Protein AF-A0A218MNV6-F1 (afdb_monomer_lite)

Secondary structure (DSSP, 8-state):
-EES-HHHHHHHHHTT-HHHHTT--TTTHHHHHHHHHHHHHHHHHHT---S-BSS---HHHHHHHHTTPPPPPPPEES-HHHHHHHHHHSBSS--SS---PPPHHHHHHHHHHHHHTTSS--

Sequence (122 aa):
MMFDDALIHRVISDMGGWVELCKVDDREYPFKQKEFLTRYQAYLLRDEVGEYPRLLQGIADHQNQQKGFDMQAPVAVGDWSKAAQVYTRGITDFSAVPLKRISPKAIQALLGNQLEDKNEND

Radius of gyration: 20.12 Å; chains: 1; bounding box: 42×56×36 Å

pLDDT: mean 88.53, std 12.01, range [43.38, 98.19]

Foldseek 3Di:
DFELDLLLQQQCVVVVADAVVVVDDPVCVVVVVVSSVVSSVVCVVVVDSPAGALDRDYPVQVVCVVVVHDGDDDDYDDDPVSSVVSNVPHDHPDDPDDDDDDDPVNVVVVVVVVVVVVPPPD

Organism: Proteus mirabilis (NCBI:txid584)

Structure (mmCIF, N/CA/C/O backbone):
data_AF-A0A218MNV6-F1
#
_entry.id   AF-A0A218MNV6-F1
#
loop_
_atom_site.group_PDB
_atom_site.id
_atom_site.type_symbol
_atom_site.label_atom_id
_atom_site.label_alt_id
_atom_site.label_comp_id
_atom_site.label_asym_id
_atom_site.label_entity_id
_atom_site.label_seq_id
_atom_site.pdbx_PDB_ins_code
_atom_site.Cartn_x
_atom_site.Cartn_y
_atom_site.Cartn_z
_atom_site.occupancy
_atom_site.B_iso_or_equiv
_atom_site.auth_seq_id
_atom_site.auth_comp_id
_atom_site.auth_asym_id
_atom_site.auth_atom_id
_atom_site.pdbx_PDB_model_num
ATOM 1 N N . MET A 1 1 ? 0.633 -6.735 -6.662 1.00 92.50 1 MET A N 1
ATOM 2 C CA . MET A 1 1 ? -0.535 -7.261 -5.915 1.00 92.50 1 MET A CA 1
ATOM 3 C C . MET A 1 1 ? -1.702 -6.288 -6.021 1.00 92.50 1 MET A C 1
ATOM 5 O O . MET A 1 1 ? -1.464 -5.084 -6.090 1.00 92.50 1 MET A O 1
ATOM 9 N N . MET A 1 2 ? -2.929 -6.808 -6.067 1.00 95.81 2 MET A N 1
ATOM 10 C CA . MET A 1 2 ? -4.173 -6.041 -6.200 1.00 95.81 2 MET A CA 1
ATOM 11 C C . MET A 1 2 ? -5.205 -6.564 -5.192 1.00 95.81 2 MET A C 1
ATOM 13 O O . MET A 1 2 ? -5.740 -7.653 -5.384 1.00 95.81 2 MET A O 1
ATOM 17 N N . PHE A 1 3 ? -5.457 -5.821 -4.116 1.00 97.94 3 PHE A N 1
ATOM 18 C CA . PHE A 1 3 ? -6.474 -6.159 -3.117 1.00 97.94 3 PHE A CA 1
ATOM 19 C C . PHE A 1 3 ? -7.846 -5.615 -3.522 1.00 97.94 3 PHE A C 1
ATOM 21 O O . PHE A 1 3 ? -7.951 -4.640 -4.267 1.00 97.94 3 PHE A O 1
ATOM 28 N N . ASP A 1 4 ? -8.899 -6.242 -3.010 1.00 98.12 4 ASP A N 1
ATOM 29 C CA . ASP A 1 4 ? -10.290 -5.834 -3.211 1.00 98.12 4 ASP A CA 1
ATOM 30 C C . ASP A 1 4 ? -10.738 -4.635 -2.361 1.00 98.12 4 ASP A C 1
ATOM 32 O O . ASP A 1 4 ? -11.826 -4.100 -2.582 1.00 98.12 4 ASP A O 1
ATOM 36 N N . ASP A 1 5 ? -9.877 -4.167 -1.456 1.00 97.56 5 ASP A N 1
ATOM 37 C CA . ASP A 1 5 ? -10.071 -2.969 -0.645 1.00 97.56 5 ASP A CA 1
ATOM 38 C C . ASP A 1 5 ? -8.978 -1.919 -0.916 1.00 97.56 5 ASP A C 1
ATOM 40 O O . ASP A 1 5 ? -7.782 -2.131 -0.681 1.00 97.56 5 ASP A O 1
ATOM 44 N N . ALA A 1 6 ? -9.402 -0.744 -1.386 1.00 97.31 6 ALA A N 1
ATOM 45 C CA . ALA A 1 6 ? -8.520 0.380 -1.677 1.00 97.31 6 ALA A CA 1
ATOM 46 C C . ALA A 1 6 ? -7.837 0.957 -0.424 1.00 97.31 6 ALA A C 1
ATOM 48 O O . ALA A 1 6 ? -6.725 1.485 -0.522 1.00 97.31 6 ALA A O 1
ATOM 49 N N . LEU A 1 7 ? -8.443 0.825 0.761 1.00 97.38 7 LEU A N 1
ATOM 50 C CA . LEU A 1 7 ? -7.827 1.272 2.010 1.00 97.38 7 LEU A CA 1
ATOM 51 C C . LEU A 1 7 ? -6.571 0.472 2.343 1.00 97.38 7 LEU A C 1
ATOM 53 O O . LEU A 1 7 ? -5.624 1.037 2.885 1.00 97.38 7 LEU A O 1
ATOM 57 N N . ILE A 1 8 ? -6.506 -0.805 1.957 1.00 97.69 8 ILE A N 1
ATOM 58 C CA . ILE A 1 8 ? -5.287 -1.610 2.114 1.00 97.69 8 ILE A CA 1
ATOM 59 C C . ILE A 1 8 ? -4.148 -0.983 1.302 1.00 97.69 8 ILE A C 1
ATOM 61 O O . ILE A 1 8 ? -3.045 -0.797 1.817 1.00 97.69 8 ILE A O 1
ATOM 65 N N . HIS A 1 9 ? -4.419 -0.592 0.054 1.00 97.62 9 HIS A N 1
ATOM 66 C CA . HIS A 1 9 ? -3.433 0.064 -0.806 1.00 97.62 9 HIS A CA 1
ATOM 67 C C . HIS A 1 9 ? -2.994 1.418 -0.241 1.00 97.62 9 HIS A C 1
ATOM 69 O O . HIS A 1 9 ? -1.795 1.711 -0.204 1.00 97.62 9 HIS A O 1
ATOM 75 N N . ARG A 1 10 ? -3.951 2.227 0.229 1.00 96.19 10 ARG A N 1
ATOM 76 C CA . ARG A 1 10 ? -3.685 3.528 0.851 1.00 96.19 10 ARG A CA 1
ATOM 77 C C . ARG A 1 10 ? -2.801 3.390 2.091 1.00 96.19 10 ARG A C 1
ATOM 79 O 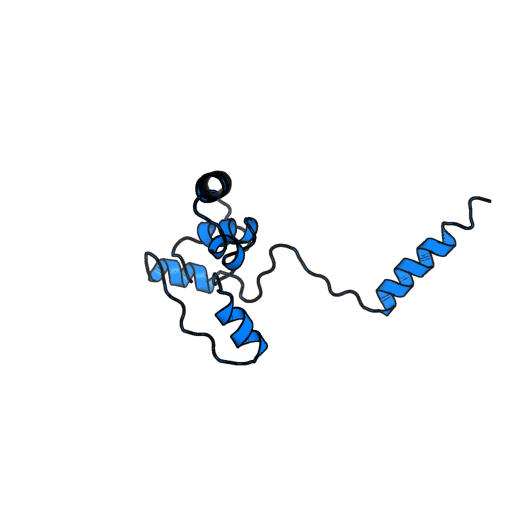O . ARG A 1 10 ? -1.749 4.018 2.163 1.00 96.19 10 ARG A O 1
ATOM 86 N N . VAL A 1 11 ? -3.195 2.537 3.037 1.00 96.81 11 VAL A N 1
ATOM 87 C CA . VAL A 1 11 ? -2.485 2.350 4.311 1.00 96.81 11 VAL A CA 1
ATOM 88 C C . VAL A 1 11 ? -1.077 1.819 4.085 1.00 96.81 11 VAL A C 1
ATOM 90 O O . VAL A 1 11 ? -0.133 2.353 4.660 1.00 96.81 11 VAL A O 1
ATOM 93 N N . ILE A 1 12 ? -0.909 0.813 3.221 1.00 96.69 12 ILE A N 1
ATOM 94 C CA . ILE A 1 12 ? 0.420 0.267 2.917 1.00 96.69 12 ILE A CA 1
ATOM 95 C C . ILE A 1 12 ? 1.317 1.342 2.311 1.00 96.69 12 ILE A C 1
ATOM 97 O O . ILE A 1 12 ? 2.494 1.413 2.654 1.00 96.69 12 ILE A O 1
ATOM 101 N N . SER A 1 13 ? 0.770 2.202 1.452 1.00 94.94 13 SER A N 1
ATOM 102 C CA . SER A 1 13 ? 1.528 3.307 0.862 1.00 94.94 13 SER A CA 1
ATOM 103 C C . SER A 1 13 ? 2.009 4.305 1.911 1.00 94.94 13 SER A C 1
ATOM 105 O O . SER A 1 13 ? 3.181 4.675 1.905 1.00 94.94 13 SER A O 1
ATOM 107 N N . ASP A 1 14 ? 1.146 4.676 2.858 1.00 94.38 14 ASP A N 1
ATOM 108 C CA . ASP A 1 14 ? 1.508 5.567 3.968 1.00 94.38 14 ASP A CA 1
ATOM 109 C C . ASP A 1 14 ? 2.507 4.932 4.947 1.00 94.38 14 ASP A C 1
ATOM 111 O O . ASP A 1 14 ? 3.259 5.640 5.614 1.00 94.38 14 ASP A O 1
ATOM 115 N N . MET A 1 15 ? 2.541 3.599 5.028 1.00 95.25 15 MET A N 1
ATOM 116 C CA . MET A 1 15 ? 3.505 2.838 5.833 1.00 95.25 15 MET A CA 1
ATOM 117 C C . MET A 1 15 ? 4.879 2.668 5.157 1.00 95.25 15 MET A C 1
ATOM 119 O O . MET A 1 15 ? 5.737 1.965 5.693 1.00 95.25 15 MET A O 1
ATOM 123 N N . GLY A 1 16 ? 5.105 3.297 3.999 1.00 92.12 16 GLY A N 1
ATOM 124 C CA . GLY A 1 16 ? 6.359 3.208 3.239 1.00 92.12 16 GLY A CA 1
ATOM 125 C C . GLY A 1 16 ? 6.290 2.299 2.010 1.00 92.12 16 GLY A C 1
ATOM 126 O O . GLY A 1 16 ? 7.285 2.132 1.310 1.00 92.12 16 GLY A O 1
ATOM 127 N N . GLY A 1 17 ? 5.118 1.744 1.704 1.00 93.62 17 GLY A N 1
ATOM 128 C CA . GLY A 1 17 ? 4.872 0.941 0.513 1.00 93.62 17 GLY A CA 1
ATOM 129 C C . GLY A 1 17 ? 5.090 -0.559 0.706 1.00 93.62 17 GLY A C 1
ATOM 130 O O . GLY A 1 17 ? 5.550 -1.047 1.739 1.00 93.62 17 GLY A O 1
ATOM 131 N N . TRP A 1 18 ? 4.737 -1.312 -0.338 1.00 94.38 18 TRP A N 1
ATOM 132 C CA . TRP A 1 18 ? 4.741 -2.777 -0.320 1.00 94.38 18 TRP A CA 1
ATOM 133 C C . TRP A 1 18 ? 6.133 -3.367 -0.097 1.00 94.38 18 TRP A C 1
ATOM 135 O O . TRP A 1 18 ? 6.299 -4.293 0.690 1.00 94.38 18 TRP A O 1
ATOM 145 N N . VAL A 1 19 ? 7.147 -2.795 -0.749 1.00 93.00 19 VAL A N 1
ATOM 146 C CA . VAL A 1 19 ? 8.538 -3.240 -0.620 1.00 93.00 19 VAL A CA 1
ATOM 147 C C . VAL A 1 19 ? 9.040 -3.123 0.818 1.00 93.00 19 VAL A C 1
ATOM 149 O O . VAL A 1 19 ? 9.699 -4.044 1.292 1.00 93.00 19 VAL A O 1
ATOM 152 N N . GLU A 1 20 ? 8.727 -2.028 1.514 1.00 93.12 20 GLU A N 1
ATOM 153 C CA . GLU A 1 20 ? 9.131 -1.853 2.913 1.00 93.12 20 GLU A CA 1
ATOM 154 C C . GLU A 1 20 ? 8.403 -2.832 3.829 1.00 93.12 20 GLU A C 1
ATOM 156 O O . GLU A 1 20 ? 9.035 -3.451 4.680 1.00 93.12 20 GLU A O 1
ATOM 161 N N . LEU A 1 21 ? 7.108 -3.067 3.600 1.00 94.50 21 LEU A N 1
ATOM 162 C CA . LEU A 1 21 ? 6.357 -4.076 4.345 1.00 94.50 21 LEU A CA 1
ATOM 163 C C . LEU A 1 21 ? 6.938 -5.489 4.160 1.00 94.50 21 LEU A C 1
ATOM 165 O O . LEU A 1 21 ? 7.012 -6.249 5.120 1.00 94.50 21 LEU A O 1
ATOM 169 N N . CYS A 1 22 ? 7.392 -5.839 2.953 1.00 92.38 22 CYS A N 1
ATOM 170 C CA . CYS A 1 22 ? 7.998 -7.144 2.670 1.00 92.38 22 CYS A CA 1
ATOM 171 C C . CYS A 1 22 ? 9.384 -7.354 3.308 1.00 92.38 22 CYS A C 1
ATOM 173 O O . CYS A 1 22 ? 9.866 -8.484 3.304 1.00 92.38 22 CYS A O 1
ATOM 175 N N . LYS A 1 23 ? 10.038 -6.303 3.819 1.00 92.94 23 LYS A N 1
ATOM 176 C CA . LYS A 1 23 ? 11.340 -6.397 4.507 1.00 92.94 23 LYS A CA 1
ATOM 177 C C . LYS A 1 23 ? 11.218 -6.617 6.017 1.00 92.94 23 LYS A C 1
ATOM 179 O O . LYS A 1 23 ? 12.225 -6.909 6.652 1.00 92.94 23 LYS A O 1
ATOM 184 N N . VAL A 1 24 ? 10.018 -6.438 6.566 1.00 93.56 24 VAL A N 1
ATOM 185 C CA . VAL A 1 24 ? 9.724 -6.519 8.002 1.00 93.56 24 VAL A CA 1
ATOM 186 C C . VAL A 1 24 ? 9.990 -7.931 8.517 1.00 93.56 24 VAL A C 1
ATOM 188 O O . VAL A 1 24 ? 9.551 -8.904 7.900 1.00 93.56 24 VAL A O 1
ATOM 191 N N . ASP A 1 25 ? 10.670 -8.027 9.658 1.00 93.81 25 ASP A N 1
ATOM 192 C CA . ASP A 1 25 ? 10.923 -9.295 10.343 1.00 93.81 25 ASP A CA 1
ATOM 193 C C . ASP A 1 25 ? 9.858 -9.639 11.407 1.00 93.81 25 ASP A C 1
ATOM 195 O O . ASP A 1 25 ? 8.993 -8.832 11.764 1.00 93.81 25 ASP A O 1
ATOM 199 N N . ASP A 1 26 ? 9.942 -10.854 11.959 1.00 93.56 26 ASP A N 1
ATOM 200 C CA . ASP A 1 26 ? 8.982 -11.359 12.949 1.00 93.56 26 ASP A CA 1
ATOM 201 C C . ASP A 1 26 ? 8.893 -10.511 14.228 1.00 93.56 26 ASP A C 1
ATOM 203 O O . ASP A 1 26 ? 7.855 -10.483 14.895 1.00 93.56 26 ASP A O 1
ATOM 207 N N . ARG A 1 27 ? 9.975 -9.818 14.598 1.00 95.75 27 ARG A N 1
ATOM 208 C CA . ARG A 1 27 ? 10.029 -8.979 15.805 1.00 95.75 27 ARG A CA 1
ATOM 209 C C . ARG A 1 27 ? 9.336 -7.646 15.569 1.00 95.75 27 ARG A C 1
ATOM 211 O O . ARG A 1 27 ? 8.776 -7.074 16.503 1.00 95.75 27 ARG A O 1
ATOM 218 N N . GLU A 1 28 ? 9.365 -7.161 14.335 1.00 95.75 28 GLU A N 1
ATOM 219 C CA . GLU A 1 28 ? 8.729 -5.918 13.921 1.00 95.75 28 GLU A CA 1
ATOM 220 C C . GLU A 1 28 ? 7.235 -6.082 13.592 1.00 95.75 28 GLU A C 1
ATOM 222 O O . GLU A 1 28 ? 6.475 -5.112 13.714 1.00 95.75 28 GLU A O 1
ATOM 227 N N . TYR A 1 29 ? 6.777 -7.293 13.239 1.00 93.62 29 TYR A N 1
ATOM 228 C CA . TYR A 1 29 ? 5.380 -7.542 12.856 1.00 93.62 29 TYR A CA 1
ATOM 229 C C . TYR A 1 29 ? 4.329 -7.015 13.839 1.00 93.62 29 TYR A C 1
ATOM 231 O O . TYR A 1 29 ? 3.391 -6.367 13.369 1.00 93.62 29 TYR A O 1
ATOM 239 N N . PRO A 1 30 ? 4.445 -7.187 15.171 1.00 95.88 30 PRO A N 1
ATOM 240 C CA . PRO A 1 30 ? 3.448 -6.655 16.101 1.00 95.88 30 PRO A CA 1
ATOM 241 C C . PRO A 1 30 ? 3.300 -5.128 16.014 1.00 95.88 30 PRO A C 1
ATOM 243 O O . PRO A 1 30 ? 2.197 -4.588 16.136 1.00 95.88 30 PRO A O 1
ATOM 246 N N . PHE A 1 31 ? 4.401 -4.416 15.758 1.00 96.56 31 PHE A N 1
ATOM 247 C CA . PHE A 1 31 ? 4.398 -2.961 15.619 1.00 96.56 31 PHE A CA 1
ATOM 248 C C . PHE A 1 31 ? 3.788 -2.536 14.285 1.00 96.56 31 PHE A C 1
ATOM 250 O O . PHE A 1 31 ? 2.935 -1.647 14.260 1.00 96.56 31 PHE A O 1
ATOM 257 N N . LYS A 1 32 ? 4.158 -3.212 13.191 1.00 96.56 32 LYS A N 1
ATOM 258 C CA . LYS A 1 32 ? 3.605 -2.950 11.855 1.00 96.56 32 LYS A CA 1
ATOM 259 C C . LYS A 1 32 ? 2.122 -3.289 11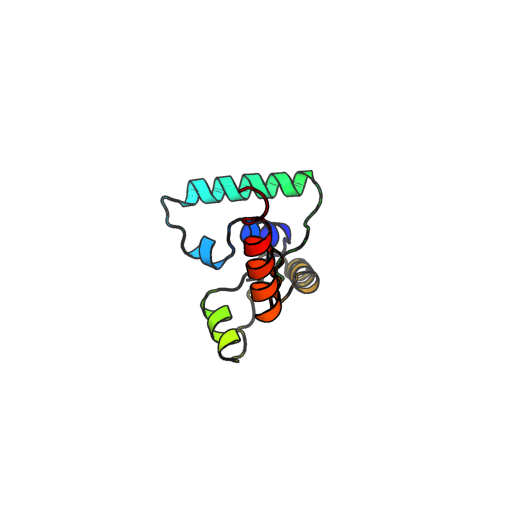.767 1.00 96.56 32 LYS A C 1
ATOM 261 O O . LYS A 1 32 ? 1.360 -2.515 11.195 1.00 96.56 32 LYS A O 1
ATOM 266 N N . GLN A 1 33 ? 1.686 -4.370 12.408 1.00 96.75 33 GLN A N 1
ATOM 267 C CA . GLN A 1 33 ? 0.272 -4.707 12.553 1.00 96.75 33 GLN A CA 1
ATOM 268 C C . GLN A 1 33 ? -0.483 -3.597 13.294 1.00 96.75 33 GLN A C 1
ATOM 270 O O . GLN A 1 33 ? -1.532 -3.152 12.829 1.00 96.75 33 GLN A O 1
ATOM 275 N N . LYS A 1 34 ? 0.042 -3.125 14.435 1.00 98.00 34 LYS A N 1
ATOM 276 C CA . LYS A 1 34 ? -0.585 -2.041 15.204 1.00 98.00 34 LYS A CA 1
ATOM 277 C C . LYS A 1 34 ? -0.668 -0.748 14.394 1.00 98.00 34 LYS A C 1
ATOM 279 O O . LYS A 1 34 ? -1.706 -0.086 14.419 1.00 98.00 34 LYS A O 1
ATOM 284 N N . GLU A 1 35 ? 0.395 -0.396 13.675 1.00 97.81 35 GLU A N 1
ATOM 285 C CA . GLU A 1 35 ? 0.411 0.761 12.780 1.00 97.81 35 GLU A CA 1
ATOM 286 C C . GLU A 1 35 ? -0.657 0.632 11.686 1.00 97.81 35 GLU A C 1
ATOM 288 O O . GLU A 1 35 ? -1.477 1.540 11.530 1.00 97.81 35 GLU A O 1
ATOM 293 N N . PHE A 1 36 ? -0.699 -0.511 10.994 1.00 98.00 36 PHE A N 1
ATOM 294 C CA . PHE A 1 36 ? -1.681 -0.785 9.947 1.00 98.00 36 PHE A CA 1
ATOM 295 C C . PHE A 1 36 ? -3.108 -0.632 10.473 1.00 98.00 36 PHE A C 1
ATOM 297 O O . PHE A 1 36 ? -3.889 0.137 9.917 1.00 98.00 36 PHE A O 1
ATOM 304 N N . LEU A 1 37 ? -3.438 -1.310 11.579 1.00 98.12 37 LEU A N 1
ATOM 305 C CA . LEU A 1 37 ? -4.775 -1.270 12.177 1.00 98.12 37 LEU A CA 1
ATOM 306 C C . LEU A 1 37 ? -5.177 0.150 12.574 1.00 98.12 37 LEU A C 1
ATOM 308 O O . LEU A 1 37 ? -6.296 0.566 12.289 1.00 98.12 37 LEU A O 1
ATOM 312 N N . THR A 1 38 ? -4.259 0.906 13.180 1.00 97.81 38 THR A N 1
ATOM 313 C CA . THR A 1 38 ? -4.520 2.287 13.613 1.00 97.81 38 THR A CA 1
ATOM 314 C C . THR A 1 38 ? -4.874 3.179 12.423 1.00 97.81 38 THR A C 1
ATOM 316 O O . THR A 1 38 ? -5.853 3.923 12.469 1.00 97.81 38 THR A O 1
ATOM 319 N N . ARG A 1 39 ? -4.102 3.094 11.333 1.00 96.50 39 ARG A N 1
ATOM 320 C CA . ARG A 1 39 ? -4.337 3.888 10.117 1.00 96.50 39 ARG A CA 1
ATOM 321 C C . ARG A 1 39 ? -5.599 3.452 9.387 1.00 96.50 39 ARG A C 1
ATOM 323 O O . ARG A 1 39 ? -6.402 4.297 9.009 1.00 96.50 39 ARG A O 1
ATOM 330 N N . TYR A 1 40 ? -5.787 2.147 9.228 1.00 97.38 40 TYR A N 1
ATOM 331 C CA . TYR A 1 40 ? -6.950 1.581 8.555 1.00 97.38 40 TYR A CA 1
ATOM 332 C C . TYR A 1 40 ? -8.254 1.978 9.261 1.00 97.38 40 TYR A C 1
ATOM 334 O O . TYR A 1 40 ? -9.175 2.473 8.619 1.00 97.38 40 TYR A O 1
ATOM 342 N N . GLN A 1 41 ? -8.305 1.870 10.594 1.00 96.81 41 GLN A N 1
ATOM 343 C CA . GLN A 1 41 ? -9.449 2.327 11.391 1.00 96.81 41 GLN A CA 1
ATOM 344 C C . GLN A 1 41 ? -9.687 3.834 11.256 1.00 96.81 41 GLN A C 1
ATOM 346 O O . GLN A 1 41 ? -10.832 4.263 11.132 1.00 96.81 41 GLN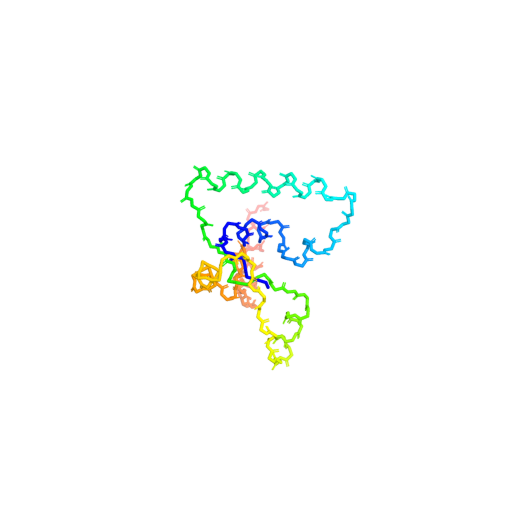 A O 1
ATOM 351 N N . ALA A 1 42 ? -8.623 4.641 11.253 1.00 95.44 42 ALA A N 1
ATOM 352 C CA . ALA A 1 42 ? -8.749 6.081 11.063 1.00 95.44 42 ALA A CA 1
ATOM 353 C C . ALA A 1 42 ? -9.350 6.435 9.693 1.00 95.44 42 ALA A C 1
ATOM 355 O O . ALA A 1 42 ? -10.196 7.323 9.625 1.00 95.44 42 ALA A O 1
ATOM 356 N N . TYR A 1 43 ? -8.962 5.735 8.623 1.00 95.31 43 TYR A N 1
ATOM 357 C CA . TYR A 1 43 ? -9.550 5.938 7.297 1.00 95.31 43 TYR A CA 1
ATOM 358 C C . TYR A 1 43 ? -11.001 5.460 7.210 1.00 95.31 43 TYR A C 1
ATOM 360 O O . TYR A 1 43 ? -11.837 6.180 6.669 1.00 95.31 43 TYR A O 1
ATOM 368 N N . LEU A 1 44 ? -11.327 4.310 7.810 1.00 94.00 44 LEU A N 1
ATOM 369 C CA . LEU A 1 44 ? -12.713 3.839 7.899 1.00 94.00 44 LEU A CA 1
ATOM 370 C C . LEU A 1 44 ? -13.631 4.863 8.579 1.00 94.00 44 LEU A C 1
ATOM 372 O O . LEU A 1 44 ? -14.747 5.082 8.123 1.00 94.00 44 LEU A O 1
ATOM 376 N N . LEU A 1 45 ? -13.167 5.508 9.655 1.00 94.06 45 LEU A N 1
ATOM 377 C CA . LEU A 1 45 ? -13.950 6.513 10.383 1.00 94.06 45 LEU A CA 1
ATOM 378 C C . LEU A 1 45 ? -14.178 7.805 9.591 1.00 94.06 45 LEU A C 1
ATOM 380 O O . LEU A 1 45 ? -15.148 8.512 9.855 1.00 94.06 45 LEU A O 1
ATOM 384 N N . ARG A 1 46 ? -13.279 8.139 8.662 1.00 91.69 46 ARG A N 1
ATOM 385 C CA . ARG A 1 46 ? -13.381 9.346 7.832 1.00 91.69 46 ARG A CA 1
ATOM 386 C C . ARG A 1 46 ? -14.231 9.148 6.581 1.00 91.69 46 ARG A C 1
ATOM 388 O O . ARG A 1 46 ? -14.575 10.140 5.951 1.00 91.69 46 ARG A O 1
ATOM 395 N N . ASP A 1 47 ? -14.536 7.897 6.232 1.00 84.06 47 ASP A N 1
ATOM 396 C CA . ASP A 1 47 ? -15.215 7.518 4.987 1.00 84.06 47 ASP A CA 1
ATOM 397 C C . ASP A 1 47 ? -14.527 8.097 3.729 1.00 84.06 47 ASP A C 1
ATOM 399 O O . ASP A 1 47 ? -15.151 8.387 2.710 1.00 84.06 47 ASP A O 1
ATOM 403 N N . GLU A 1 48 ? -13.202 8.280 3.800 1.00 84.44 48 GLU A N 1
ATOM 404 C CA . GLU A 1 48 ? -12.372 8.786 2.707 1.00 84.44 48 GLU A CA 1
ATOM 405 C C . GLU A 1 48 ? -11.191 7.839 2.457 1.00 84.44 48 GLU A C 1
ATOM 407 O O . GLU A 1 48 ? -10.445 7.482 3.369 1.00 84.44 48 GLU A O 1
ATOM 412 N N . VAL A 1 49 ? -11.007 7.429 1.199 1.00 86.50 49 VAL A N 1
ATOM 413 C CA . VAL A 1 49 ? -9.865 6.590 0.786 1.00 86.50 49 VAL A CA 1
ATOM 414 C C . VAL A 1 49 ? -8.667 7.449 0.363 1.00 86.50 49 VAL A C 1
ATOM 416 O O . VAL A 1 49 ? -7.520 7.063 0.575 1.00 86.50 49 VAL A O 1
ATOM 419 N N . GLY A 1 50 ? -8.922 8.620 -0.231 1.00 90.12 50 GLY A N 1
ATOM 420 C CA . GLY A 1 50 ? -7.888 9.467 -0.829 1.00 90.12 50 GLY A CA 1
ATOM 421 C C . GLY A 1 50 ? -7.221 8.836 -2.058 1.00 90.12 50 GLY A C 1
ATOM 422 O O . GLY A 1 50 ? -7.778 7.953 -2.710 1.00 90.12 50 GLY A O 1
ATOM 423 N N . GLU A 1 51 ? -6.019 9.310 -2.390 1.00 94.44 51 GLU A N 1
ATOM 424 C CA . GLU A 1 51 ? -5.198 8.774 -3.481 1.00 94.44 51 GLU A CA 1
ATOM 425 C C . GLU A 1 51 ? -4.428 7.520 -3.044 1.00 94.44 51 GLU A C 1
ATOM 427 O O . GLU A 1 51 ? -3.856 7.478 -1.953 1.00 94.44 51 GLU A O 1
ATOM 432 N N . TYR A 1 52 ? -4.352 6.510 -3.909 1.00 96.06 52 TYR A N 1
ATOM 433 C CA . TYR A 1 52 ? -3.644 5.255 -3.641 1.00 96.06 52 TYR A CA 1
ATOM 434 C C . TYR A 1 52 ? -3.082 4.649 -4.936 1.00 96.06 52 TYR A C 1
ATOM 436 O O . TYR A 1 52 ? -3.602 4.918 -6.027 1.00 96.06 52 TYR A O 1
ATOM 444 N N . PRO A 1 53 ? -2.035 3.809 -4.854 1.00 96.12 53 PRO A N 1
ATOM 445 C CA . PRO A 1 53 ? -1.508 3.112 -6.016 1.00 96.12 53 PRO A CA 1
ATOM 446 C C . PRO A 1 53 ? -2.480 2.029 -6.476 1.00 96.12 53 PRO A C 1
ATOM 448 O O . PRO A 1 53 ? -3.009 1.264 -5.670 1.00 96.12 53 PRO A O 1
ATOM 451 N N . ARG A 1 54 ? -2.659 1.880 -7.789 1.00 96.00 54 ARG A N 1
ATOM 452 C CA . ARG A 1 54 ? -3.478 0.791 -8.356 1.00 96.00 54 ARG A CA 1
ATOM 453 C C . ARG A 1 54 ? -2.908 -0.603 -8.102 1.00 96.00 54 ARG A C 1
ATOM 455 O O . ARG A 1 54 ? -3.654 -1.576 -8.085 1.00 96.00 54 ARG A O 1
ATOM 462 N N . LEU A 1 55 ? -1.590 -0.702 -7.927 1.00 95.50 55 LEU A N 1
ATOM 463 C CA . LEU A 1 55 ? -0.878 -1.943 -7.647 1.00 95.50 55 LEU A CA 1
ATOM 464 C C . LEU A 1 55 ? 0.125 -1.731 -6.523 1.00 95.50 55 LEU A C 1
ATOM 466 O O . LEU A 1 55 ? 0.878 -0.764 -6.515 1.00 95.50 55 LEU A O 1
ATOM 470 N N . LEU A 1 56 ? 0.196 -2.710 -5.633 1.00 94.81 56 LEU A N 1
ATOM 471 C CA . LEU A 1 56 ? 1.291 -2.857 -4.687 1.00 94.81 56 LEU A CA 1
ATOM 472 C C . LEU A 1 56 ? 2.402 -3.656 -5.376 1.00 94.81 56 LEU A C 1
ATOM 474 O O . LEU A 1 56 ? 2.318 -4.884 -5.477 1.00 94.81 56 LEU A O 1
ATOM 478 N N . GLN A 1 57 ? 3.361 -2.937 -5.959 1.00 91.31 57 GLN A N 1
ATOM 479 C CA . GLN A 1 57 ? 4.454 -3.488 -6.767 1.00 91.31 57 GLN A CA 1
ATOM 480 C C . GLN A 1 57 ? 5.610 -3.980 -5.891 1.00 91.31 57 GLN A C 1
ATOM 482 O O . GLN A 1 57 ? 5.944 -3.378 -4.868 1.00 91.31 57 GLN A O 1
ATOM 487 N N . GLY A 1 58 ? 6.208 -5.105 -6.284 1.00 88.00 58 GLY A N 1
ATOM 488 C CA . GLY A 1 58 ? 7.412 -5.638 -5.654 1.00 88.00 58 GLY A CA 1
ATOM 489 C C . GLY A 1 58 ? 8.699 -5.040 -6.229 1.00 88.00 58 GLY A C 1
ATOM 490 O O . GLY A 1 58 ? 8.697 -4.315 -7.222 1.00 88.00 58 GLY A O 1
ATOM 491 N N . ILE A 1 59 ? 9.839 -5.409 -5.634 1.00 86.50 59 ILE A N 1
ATOM 492 C CA . ILE A 1 59 ? 11.167 -4.963 -6.096 1.00 86.50 59 ILE A CA 1
ATOM 493 C C . ILE A 1 59 ? 11.424 -5.396 -7.548 1.00 86.50 59 ILE A C 1
ATOM 495 O O . ILE A 1 59 ? 11.937 -4.610 -8.342 1.00 86.50 59 ILE A O 1
ATOM 499 N N . ALA A 1 60 ? 11.049 -6.628 -7.904 1.00 85.38 60 ALA A N 1
ATOM 500 C CA . ALA A 1 60 ? 11.221 -7.151 -9.258 1.00 85.38 60 ALA A CA 1
ATOM 501 C C . ALA A 1 60 ? 10.392 -6.369 -10.291 1.00 85.38 60 ALA A C 1
ATOM 503 O O . ALA A 1 60 ? 10.905 -6.045 -11.359 1.00 85.38 60 ALA A O 1
ATOM 504 N N . ASP A 1 61 ? 9.154 -5.997 -9.948 1.00 85.88 61 ASP A N 1
ATOM 505 C CA . ASP A 1 61 ? 8.276 -5.211 -10.821 1.00 85.88 61 ASP A CA 1
ATOM 506 C C . ASP A 1 61 ? 8.900 -3.846 -11.141 1.00 85.88 61 ASP A C 1
ATOM 508 O O . ASP A 1 61 ? 8.993 -3.459 -12.307 1.00 85.88 61 ASP A O 1
ATOM 512 N N . HIS A 1 62 ? 9.410 -3.152 -10.117 1.00 83.12 62 HIS A N 1
ATOM 513 C CA . HIS A 1 62 ? 10.100 -1.873 -10.291 1.00 83.12 62 HIS A CA 1
ATOM 514 C C . HIS A 1 62 ? 11.364 -2.001 -11.148 1.00 83.12 62 HIS A C 1
ATOM 516 O O . HIS A 1 62 ? 11.600 -1.176 -12.032 1.00 83.12 62 HIS A O 1
ATOM 522 N N . GLN A 1 63 ? 12.176 -3.037 -10.919 1.00 85.75 63 GLN A N 1
ATOM 523 C CA . GLN A 1 63 ? 13.391 -3.275 -11.703 1.00 85.75 63 GLN A CA 1
ATOM 524 C C . GLN A 1 63 ? 13.081 -3.594 -13.169 1.00 85.75 63 GLN A C 1
ATOM 526 O O . GLN A 1 63 ? 13.791 -3.121 -14.059 1.00 85.75 63 GLN A O 1
ATOM 531 N N . ASN A 1 64 ? 12.032 -4.373 -13.429 1.00 87.00 64 ASN A N 1
ATOM 532 C CA . ASN A 1 64 ? 11.604 -4.713 -14.782 1.00 87.00 64 ASN A CA 1
ATOM 533 C C . ASN A 1 64 ? 11.093 -3.475 -15.523 1.00 87.00 64 ASN A C 1
ATOM 535 O O . ASN A 1 64 ? 11.546 -3.214 -16.636 1.00 87.00 64 ASN A O 1
ATOM 539 N N . GLN A 1 65 ? 10.259 -2.658 -14.874 1.00 84.19 65 GLN A N 1
ATOM 540 C CA . GLN A 1 65 ? 9.753 -1.410 -15.447 1.00 84.19 65 GLN A CA 1
ATOM 541 C C . GLN A 1 65 ? 10.891 -0.437 -15.796 1.00 84.19 65 GLN A C 1
ATOM 543 O O . GLN A 1 65 ? 10.907 0.120 -16.892 1.00 84.19 65 GLN A O 1
ATOM 548 N N . GLN A 1 66 ? 11.884 -0.274 -14.913 1.00 83.94 66 GLN A N 1
ATOM 549 C CA . GLN A 1 66 ? 13.057 0.574 -15.176 1.00 83.94 66 GLN A CA 1
ATOM 550 C C . GLN A 1 66 ? 13.892 0.100 -16.372 1.00 83.94 66 GLN A C 1
ATOM 552 O O . GLN A 1 66 ? 14.527 0.913 -17.040 1.00 83.94 66 GLN A O 1
ATOM 557 N N . LYS A 1 67 ? 13.901 -1.208 -16.640 1.00 87.81 67 LYS A N 1
ATOM 558 C CA . LYS A 1 67 ? 14.621 -1.821 -17.764 1.00 87.81 67 LYS A CA 1
ATOM 559 C C . LYS A 1 67 ? 13.767 -1.953 -19.032 1.00 87.81 67 LYS A C 1
ATOM 561 O O . LYS A 1 67 ? 14.280 -2.424 -20.041 1.00 87.81 67 LYS A O 1
ATOM 566 N N . GLY A 1 68 ? 12.500 -1.536 -18.993 1.00 86.88 68 GLY A N 1
ATOM 567 C CA . GLY A 1 68 ? 11.574 -1.622 -20.124 1.00 86.88 68 GLY A CA 1
ATOM 568 C C . GLY A 1 68 ? 11.041 -3.030 -20.406 1.00 86.88 68 GLY A C 1
ATOM 569 O O . GLY A 1 68 ? 10.595 -3.286 -21.520 1.00 86.88 68 GLY A O 1
ATOM 570 N N . PHE A 1 69 ? 11.104 -3.943 -19.433 1.00 87.12 69 PHE A N 1
ATOM 571 C CA . PHE A 1 69 ? 10.493 -5.267 -19.549 1.00 87.12 69 PHE A CA 1
ATOM 572 C C . PHE A 1 69 ? 9.009 -5.236 -19.184 1.00 87.12 69 PHE A C 1
ATOM 574 O O . PHE A 1 69 ? 8.573 -4.413 -18.374 1.00 87.12 69 PHE A O 1
ATOM 581 N N . ASP A 1 70 ? 8.257 -6.186 -19.738 1.00 81.00 70 ASP A N 1
ATOM 582 C CA . ASP A 1 70 ? 6.851 -6.376 -19.400 1.00 81.00 70 ASP A CA 1
ATOM 583 C C . ASP A 1 70 ? 6.676 -6.714 -17.915 1.00 81.00 70 ASP A C 1
ATOM 585 O O . ASP A 1 70 ? 7.441 -7.478 -17.314 1.00 81.00 70 ASP A O 1
ATOM 589 N N . MET A 1 71 ? 5.635 -6.139 -17.317 1.00 76.75 71 MET A N 1
ATOM 590 C CA . MET A 1 71 ? 5.251 -6.444 -15.945 1.00 76.75 71 MET A CA 1
ATOM 591 C C . MET A 1 71 ? 4.536 -7.794 -15.901 1.00 76.75 71 MET A C 1
ATOM 593 O O . MET A 1 71 ? 3.682 -8.087 -16.740 1.00 76.75 71 MET A O 1
ATOM 597 N N . GLN A 1 72 ? 4.849 -8.608 -14.894 1.00 82.88 72 GLN A N 1
ATOM 598 C CA . GLN A 1 72 ? 4.104 -9.837 -14.662 1.00 82.88 72 GLN A CA 1
ATOM 599 C C . GLN A 1 72 ? 2.643 -9.507 -14.321 1.00 82.88 72 GLN A C 1
ATOM 601 O O . GLN A 1 72 ? 2.354 -8.516 -13.645 1.00 82.88 72 GLN A O 1
ATOM 606 N N . ALA A 1 73 ? 1.711 -10.346 -14.782 1.00 87.31 73 ALA A N 1
ATOM 607 C CA . ALA A 1 73 ? 0.296 -10.170 -14.478 1.00 87.31 73 ALA A CA 1
ATOM 608 C C . ALA A 1 73 ? 0.070 -10.124 -12.949 1.00 87.31 73 ALA A C 1
ATOM 610 O O . ALA A 1 73 ? 0.574 -10.995 -12.231 1.00 87.31 73 ALA A O 1
ATOM 611 N N . PRO A 1 74 ? -0.669 -9.125 -12.430 1.00 90.00 74 PRO A N 1
ATOM 612 C CA . PRO A 1 74 ? -0.852 -8.968 -10.997 1.00 90.00 74 PRO A CA 1
ATOM 613 C C . PRO A 1 74 ? -1.762 -10.058 -10.428 1.00 90.00 74 PRO A C 1
ATOM 615 O O . PRO A 1 74 ? -2.740 -10.470 -11.048 1.00 90.00 74 PRO A O 1
ATOM 618 N N . VAL A 1 75 ? -1.475 -10.466 -9.194 1.00 93.38 75 VAL A N 1
ATOM 619 C CA . VAL A 1 75 ? -2.349 -11.355 -8.420 1.00 93.38 75 VAL A CA 1
ATOM 620 C C . VAL A 1 75 ? -3.435 -10.533 -7.727 1.00 93.38 75 VAL A C 1
ATOM 622 O O . VAL A 1 75 ? -3.122 -9.564 -7.024 1.00 93.38 75 VAL A O 1
ATOM 625 N N . ALA A 1 76 ? -4.692 -10.935 -7.932 1.00 96.62 76 ALA A N 1
ATOM 626 C CA . ALA A 1 76 ? -5.853 -10.412 -7.223 1.00 96.62 76 ALA A CA 1
ATOM 627 C C . ALA A 1 76 ? -6.028 -11.127 -5.876 1.00 96.62 76 ALA A C 1
ATOM 629 O O . ALA A 1 76 ? -5.934 -12.353 -5.810 1.00 96.62 76 ALA A O 1
ATOM 630 N N . VAL A 1 77 ? -6.299 -10.369 -4.819 1.00 97.19 77 VAL A N 1
ATOM 631 C CA . VAL A 1 77 ? -6.559 -10.882 -3.471 1.00 97.19 77 VAL A CA 1
ATOM 632 C C . VAL A 1 77 ? -7.960 -10.452 -3.050 1.00 97.19 77 VAL A C 1
ATOM 634 O O . VAL A 1 77 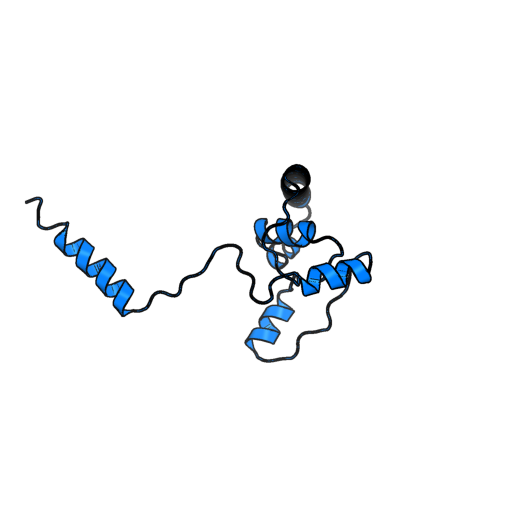? -8.266 -9.263 -3.074 1.00 97.19 77 VAL A O 1
ATOM 637 N N . GLY A 1 78 ? -8.791 -11.423 -2.662 1.00 96.62 78 GLY A N 1
ATOM 638 C CA . GLY A 1 78 ? -10.195 -11.197 -2.311 1.00 96.62 78 GLY A CA 1
ATOM 639 C C . GLY A 1 78 ? -11.136 -11.318 -3.513 1.00 96.62 78 GLY A C 1
ATOM 640 O O . GLY A 1 78 ? -10.936 -12.169 -4.384 1.00 96.62 78 GLY A O 1
ATOM 641 N N . ASP A 1 79 ? -12.184 -10.496 -3.549 1.00 98.00 79 ASP A N 1
ATOM 642 C CA . ASP A 1 79 ? -13.166 -10.486 -4.636 1.00 98.00 79 ASP A CA 1
ATOM 643 C C . ASP A 1 79 ? -12.594 -9.862 -5.919 1.00 98.00 79 ASP A C 1
ATOM 645 O O . ASP A 1 79 ? -12.182 -8.700 -5.948 1.00 98.00 79 ASP A O 1
ATOM 649 N N . TRP A 1 80 ? -12.620 -10.626 -7.014 1.00 96.38 80 TRP A N 1
ATOM 650 C CA . TRP A 1 80 ? -12.081 -10.194 -8.306 1.00 96.38 80 TRP A CA 1
ATOM 651 C C . TRP A 1 80 ? -12.710 -8.895 -8.826 1.00 96.38 80 TRP A C 1
ATOM 653 O O . TRP A 1 80 ? -11.995 -8.007 -9.291 1.00 96.38 80 TRP A O 1
ATOM 663 N N . SER A 1 81 ? -14.038 -8.773 -8.759 1.00 97.56 81 SER A N 1
ATOM 664 C CA . SER A 1 81 ? -14.749 -7.615 -9.304 1.00 97.56 81 SER A CA 1
ATOM 665 C C . SER A 1 81 ? -14.384 -6.349 -8.535 1.00 97.56 81 SER A C 1
ATOM 667 O O . SER A 1 81 ? -14.139 -5.301 -9.135 1.00 97.56 81 SER A O 1
ATOM 669 N N . LYS A 1 82 ? -14.308 -6.436 -7.208 1.00 98.19 82 LYS A N 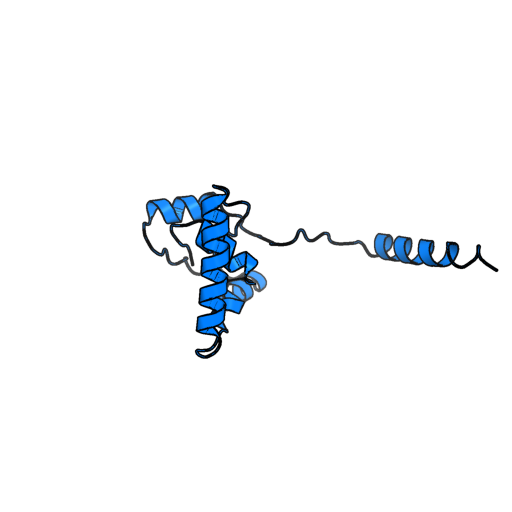1
ATOM 670 C CA . LYS A 1 82 ? -13.880 -5.324 -6.354 1.00 98.19 82 LYS A CA 1
ATOM 671 C C . LYS A 1 82 ? -12.407 -4.978 -6.564 1.00 98.19 82 LYS A C 1
ATOM 673 O O . LYS A 1 82 ? -12.092 -3.810 -6.768 1.00 98.19 82 LYS A O 1
ATOM 678 N N . ALA A 1 83 ? -11.521 -5.969 -6.627 1.00 97.94 83 ALA A N 1
ATOM 679 C CA . ALA A 1 83 ? -10.102 -5.751 -6.902 1.00 97.94 83 ALA A CA 1
ATOM 680 C C . ALA A 1 83 ? -9.884 -5.060 -8.264 1.00 97.94 83 ALA A C 1
ATOM 682 O O . ALA A 1 83 ? -9.103 -4.112 -8.370 1.00 97.94 83 ALA A O 1
ATOM 683 N N . ALA A 1 84 ? -10.644 -5.444 -9.294 1.00 97.25 84 ALA A N 1
ATOM 684 C CA . ALA A 1 84 ? -10.623 -4.773 -10.593 1.00 97.25 84 ALA A CA 1
ATOM 685 C C . ALA A 1 84 ? -11.093 -3.305 -10.509 1.00 97.25 84 ALA A C 1
ATOM 687 O O . ALA A 1 84 ? -10.528 -2.432 -11.178 1.00 97.25 84 ALA A O 1
ATOM 688 N N . GLN A 1 85 ? -12.090 -3.002 -9.667 1.00 97.56 85 GLN A N 1
ATOM 689 C CA . GLN A 1 85 ? -12.523 -1.622 -9.412 1.00 97.56 85 GLN A CA 1
ATOM 690 C C . GLN A 1 85 ? -11.431 -0.805 -8.711 1.00 97.56 85 GLN A C 1
ATOM 692 O O . GLN A 1 85 ? -11.164 0.320 -9.139 1.00 97.56 85 GLN A O 1
ATOM 697 N N . VAL A 1 86 ? -10.773 -1.369 -7.691 1.00 97.69 86 VAL A N 1
ATOM 698 C CA . VAL A 1 86 ? -9.631 -0.744 -6.998 1.00 97.69 86 VAL A CA 1
ATOM 699 C C . VAL A 1 86 ? -8.519 -0.420 -7.998 1.00 97.69 86 VAL A C 1
ATOM 701 O O . VAL A 1 86 ? -8.048 0.712 -8.069 1.00 97.69 86 VAL A O 1
ATOM 704 N N . TYR A 1 87 ? -8.153 -1.369 -8.856 1.00 96.94 87 TYR A N 1
ATOM 705 C CA . TYR A 1 87 ? -7.107 -1.174 -9.861 1.00 96.94 87 TYR A CA 1
ATOM 706 C C . TYR A 1 87 ? -7.440 -0.139 -10.937 1.00 96.94 87 TYR A C 1
ATOM 708 O O . TYR A 1 87 ? -6.546 0.551 -11.433 1.00 96.94 87 TYR A O 1
ATOM 716 N N . THR A 1 88 ? -8.712 -0.039 -11.319 1.00 96.81 88 THR A N 1
ATOM 717 C CA . THR A 1 88 ? -9.165 0.931 -12.325 1.00 96.81 88 THR A CA 1
ATOM 718 C C . THR A 1 88 ? -9.192 2.352 -11.764 1.00 96.81 88 THR A C 1
ATOM 720 O O . THR A 1 88 ? -8.953 3.305 -12.499 1.00 96.81 88 THR A O 1
ATOM 723 N N . ARG A 1 89 ? -9.479 2.503 -10.465 1.00 96.62 89 ARG A N 1
ATOM 724 C CA . ARG A 1 89 ? -9.567 3.804 -9.783 1.00 96.62 89 ARG A CA 1
ATOM 725 C C . ARG A 1 89 ? -8.239 4.278 -9.182 1.00 96.62 89 ARG A C 1
ATOM 727 O O . ARG A 1 89 ? -8.102 5.468 -8.922 1.00 96.62 89 ARG A O 1
ATOM 734 N N . GLY A 1 90 ? -7.289 3.375 -8.946 1.00 96.12 90 GLY A N 1
ATOM 735 C CA . GLY A 1 90 ? -5.972 3.710 -8.403 1.00 96.12 90 GLY A CA 1
ATOM 736 C C . GLY A 1 90 ? -5.025 4.366 -9.417 1.00 96.12 90 GLY A C 1
ATOM 737 O O . GLY A 1 90 ? -5.218 4.300 -10.631 1.00 96.12 90 GLY A O 1
ATOM 738 N N . ILE A 1 91 ? -3.944 4.957 -8.909 1.00 95.31 91 ILE A N 1
ATOM 739 C CA . ILE A 1 91 ? -2.954 5.715 -9.691 1.00 95.31 91 ILE A CA 1
ATOM 740 C C . ILE A 1 91 ? -1.806 4.797 -10.147 1.00 95.31 91 ILE A C 1
ATOM 742 O O . ILE A 1 91 ? -1.338 3.960 -9.374 1.00 95.31 91 ILE A O 1
ATOM 746 N N . THR A 1 92 ? -1.351 4.935 -11.400 1.00 89.31 92 THR A N 1
ATOM 747 C CA . THR A 1 92 ? -0.240 4.138 -11.967 1.00 89.31 92 THR A CA 1
ATOM 748 C C . THR A 1 92 ? 1.122 4.563 -11.414 1.00 89.31 92 THR A C 1
ATOM 750 O O . THR A 1 92 ? 1.805 3.738 -10.821 1.00 89.31 92 THR A O 1
ATOM 753 N N . ASP A 1 93 ? 1.484 5.840 -11.544 1.00 84.25 93 ASP A N 1
ATOM 754 C CA . ASP A 1 93 ? 2.756 6.392 -11.052 1.00 84.25 93 ASP A CA 1
ATOM 755 C C . ASP A 1 93 ? 2.532 7.127 -9.726 1.00 84.25 93 ASP A C 1
ATOM 757 O O . ASP A 1 93 ? 2.723 8.338 -9.599 1.00 84.25 93 ASP A O 1
ATOM 761 N N . PHE A 1 94 ? 2.013 6.389 -8.747 1.00 88.81 94 PHE A N 1
ATOM 762 C CA . PHE A 1 94 ? 1.640 6.950 -7.455 1.00 88.81 94 PHE A CA 1
ATOM 763 C C . PHE A 1 94 ? 2.869 7.428 -6.672 1.00 88.81 94 PHE A C 1
ATOM 765 O O . PHE A 1 94 ? 3.849 6.700 -6.520 1.00 88.81 94 PHE A O 1
ATOM 772 N N . SER A 1 95 ? 2.768 8.625 -6.096 1.00 84.00 95 SER A N 1
ATOM 773 C CA . SER A 1 95 ? 3.715 9.139 -5.112 1.00 84.00 95 SER A CA 1
ATOM 774 C C . SER A 1 95 ? 2.938 9.697 -3.931 1.00 84.00 95 SER A C 1
ATOM 776 O O . SER A 1 95 ? 2.154 10.627 -4.098 1.00 84.00 95 SER A O 1
ATOM 778 N N . ALA A 1 96 ? 3.173 9.157 -2.732 1.00 75.44 96 ALA A N 1
ATOM 779 C CA . ALA A 1 96 ? 2.488 9.607 -1.516 1.00 75.44 96 ALA A CA 1
ATOM 780 C C . ALA A 1 96 ? 2.770 11.086 -1.195 1.00 75.44 96 ALA A C 1
ATOM 782 O O . ALA A 1 96 ? 1.961 11.754 -0.555 1.00 75.44 96 ALA A O 1
ATOM 783 N N . VAL A 1 97 ? 3.916 11.594 -1.658 1.00 78.56 97 VAL A N 1
ATOM 784 C CA . VAL A 1 97 ? 4.296 13.003 -1.571 1.00 78.56 97 VAL A CA 1
ATOM 785 C C . VAL A 1 97 ? 4.440 13.558 -2.988 1.00 78.56 97 VAL A C 1
ATOM 787 O O . VAL A 1 97 ? 5.177 12.972 -3.786 1.00 78.56 97 VAL A O 1
ATOM 790 N N . PRO A 1 98 ? 3.800 14.688 -3.327 1.00 74.88 98 PRO A N 1
ATOM 791 C CA . PRO A 1 98 ? 3.998 15.331 -4.619 1.00 74.88 98 PRO A CA 1
ATOM 792 C C . PRO A 1 98 ? 5.476 15.668 -4.853 1.00 74.88 98 PRO A C 1
ATOM 794 O O . PRO A 1 98 ? 6.077 16.455 -4.120 1.00 74.88 98 PRO A O 1
ATOM 797 N N . LEU A 1 99 ? 6.069 15.082 -5.893 1.00 76.44 99 LEU A N 1
ATOM 798 C CA . LEU A 1 99 ? 7.442 15.373 -6.296 1.00 76.44 99 LEU A CA 1
ATOM 799 C C . LEU A 1 99 ? 7.435 16.459 -7.369 1.00 76.44 99 LEU A C 1
ATOM 801 O O . LEU A 1 99 ? 6.843 16.296 -8.435 1.00 76.44 99 LEU A O 1
ATOM 805 N N . LYS A 1 100 ? 8.138 17.565 -7.116 1.00 81.19 100 LYS A N 1
ATOM 806 C CA . LYS A 1 100 ? 8.363 18.612 -8.116 1.00 81.19 100 LYS A CA 1
ATOM 807 C C . LYS A 1 100 ? 9.827 18.608 -8.525 1.00 81.19 100 LYS A C 1
ATOM 809 O O . LYS A 1 100 ? 10.704 18.917 -7.722 1.00 81.19 100 LYS A O 1
ATOM 814 N N . ARG A 1 101 ? 10.102 18.278 -9.787 1.00 82.00 101 ARG A N 1
ATOM 815 C CA . ARG A 1 101 ? 11.460 18.378 -10.331 1.00 82.00 101 ARG A CA 1
ATOM 816 C C . ARG A 1 101 ? 11.846 19.853 -10.437 1.00 82.00 101 ARG A C 1
ATOM 818 O O . ARG A 1 101 ? 11.173 20.625 -11.115 1.00 82.00 101 ARG A O 1
ATOM 825 N N . ILE A 1 102 ? 12.926 20.236 -9.768 1.00 91.19 102 ILE A N 1
ATOM 826 C CA . ILE A 1 102 ? 13.462 21.599 -9.808 1.00 91.19 102 ILE A CA 1
ATOM 827 C C . ILE A 1 102 ? 14.520 21.669 -10.916 1.00 91.19 102 ILE A C 1
ATOM 829 O O . ILE A 1 102 ? 15.343 20.764 -11.057 1.00 91.19 102 ILE A O 1
ATOM 833 N N . SER A 1 103 ? 14.480 22.720 -11.738 1.00 90.12 103 SER A N 1
ATOM 834 C CA . SER A 1 103 ? 15.488 22.936 -12.780 1.00 90.12 103 SER A CA 1
ATOM 835 C C . SER A 1 103 ? 16.792 23.481 -12.180 1.00 90.12 103 SER A C 1
ATOM 837 O O . SER A 1 103 ? 16.742 24.203 -11.182 1.00 90.12 103 SER A O 1
ATOM 839 N N . PRO A 1 104 ? 17.960 23.235 -12.805 1.00 89.19 104 PRO A N 1
ATOM 840 C CA . PRO A 1 104 ? 19.227 23.810 -12.344 1.00 89.19 104 PRO A CA 1
ATOM 841 C C . PRO A 1 104 ? 19.176 25.340 -12.206 1.00 89.19 104 PRO A C 1
ATOM 843 O O . PRO A 1 104 ? 19.679 25.898 -11.236 1.00 89.19 104 PRO A O 1
ATOM 846 N N . LYS A 1 105 ? 18.473 26.019 -13.124 1.00 88.94 105 LYS A N 1
ATOM 847 C CA . LYS A 1 105 ? 18.258 27.472 -13.077 1.00 88.94 105 LYS A CA 1
ATOM 848 C C . LYS A 1 105 ? 17.448 27.909 -11.850 1.00 88.94 105 LYS A C 1
ATOM 850 O O . LYS A 1 105 ? 17.770 28.924 -11.244 1.00 88.94 105 LYS A O 1
ATOM 855 N N . ALA A 1 106 ? 16.415 27.152 -11.475 1.00 87.56 106 ALA A N 1
ATOM 856 C CA . ALA A 1 106 ? 15.623 27.441 -10.280 1.00 87.56 106 ALA A CA 1
ATOM 857 C C . ALA A 1 106 ? 16.430 27.221 -8.988 1.00 87.56 106 ALA A C 1
ATOM 859 O O . ALA A 1 106 ? 16.285 27.999 -8.052 1.00 87.56 106 ALA A O 1
ATOM 860 N N . ILE A 1 107 ? 17.327 26.229 -8.958 1.00 88.19 107 ILE A N 1
ATOM 861 C CA . ILE A 1 107 ? 18.269 26.039 -7.840 1.00 88.19 107 ILE A CA 1
ATOM 862 C C . ILE A 1 107 ? 19.206 27.246 -7.724 1.00 88.19 107 ILE A C 1
ATOM 864 O O . ILE A 1 107 ? 19.400 27.775 -6.634 1.00 88.19 107 ILE A O 1
ATOM 868 N N . GLN A 1 108 ? 19.749 27.722 -8.844 1.00 87.94 108 GLN A N 1
ATOM 869 C CA . GLN A 1 108 ? 20.667 28.858 -8.835 1.00 87.94 108 GLN A CA 1
ATOM 870 C C . GLN A 1 108 ? 19.992 30.169 -8.404 1.00 87.94 108 GLN A C 1
ATOM 872 O O . GLN A 1 108 ? 20.604 30.951 -7.685 1.00 87.94 108 GLN A O 1
ATOM 877 N N . ALA A 1 109 ? 18.724 30.376 -8.770 1.00 85.00 109 ALA A N 1
ATOM 878 C CA . ALA A 1 109 ? 17.931 31.510 -8.292 1.00 85.00 109 ALA A CA 1
ATOM 879 C C . ALA A 1 109 ? 17.690 31.464 -6.770 1.00 85.00 109 ALA A C 1
ATOM 881 O O . ALA A 1 109 ? 17.794 32.488 -6.104 1.00 85.00 109 ALA A O 1
ATOM 882 N N . LEU A 1 110 ? 17.434 30.278 -6.202 1.00 83.88 110 LEU A N 1
ATOM 883 C CA . LEU A 1 110 ? 17.286 30.111 -4.750 1.00 83.88 110 LEU A CA 1
ATOM 884 C C . LEU A 1 110 ? 18.582 30.437 -3.995 1.00 83.88 110 LEU A C 1
ATOM 886 O O . LEU A 1 110 ? 18.533 31.047 -2.933 1.00 83.88 110 LEU A O 1
ATOM 890 N N . LEU A 1 111 ? 19.734 30.049 -4.548 1.00 83.19 111 LEU A N 1
ATOM 891 C CA . LEU A 1 111 ? 21.045 30.329 -3.955 1.00 83.19 111 LEU A CA 1
ATOM 892 C C . LEU A 1 111 ? 21.452 31.805 -4.088 1.00 83.19 111 LEU A C 1
ATOM 894 O O . LEU A 1 111 ? 22.115 32.324 -3.195 1.00 83.19 111 LEU A O 1
ATOM 898 N N . GLY A 1 112 ? 21.050 32.475 -5.173 1.00 71.38 112 GLY A N 1
ATOM 899 C CA . GLY A 1 112 ? 21.297 33.904 -5.389 1.00 71.38 112 GLY A CA 1
ATOM 900 C C . GLY A 1 112 ? 20.589 34.788 -4.361 1.00 71.38 112 GLY A C 1
ATOM 901 O O . GLY A 1 112 ? 21.230 35.638 -3.752 1.00 71.38 112 GLY A O 1
ATOM 902 N N . ASN A 1 113 ? 19.312 34.513 -4.080 1.00 60.19 113 ASN A N 1
ATOM 903 C CA . ASN A 1 113 ? 18.532 35.289 -3.108 1.00 60.19 113 ASN A CA 1
ATOM 904 C C . ASN A 1 113 ? 19.082 35.180 -1.670 1.00 60.19 113 ASN A C 1
ATOM 906 O O . ASN A 1 113 ? 18.980 36.124 -0.899 1.00 60.19 113 ASN A O 1
ATOM 910 N N . GLN A 1 114 ? 19.730 34.065 -1.306 1.00 58.50 114 GLN A N 1
ATOM 911 C CA . GLN A 1 114 ? 20.336 33.906 0.027 1.00 58.50 114 GLN A CA 1
ATOM 912 C C . GLN A 1 114 ? 21.647 34.684 0.230 1.00 58.50 114 GLN A C 1
ATOM 914 O O . GLN A 1 114 ? 22.118 34.796 1.364 1.00 58.50 114 GLN A O 1
ATOM 919 N N . LEU A 1 115 ? 22.267 35.176 -0.847 1.00 53.75 115 LEU A N 1
ATOM 920 C CA . LEU A 1 115 ? 23.475 36.004 -0.776 1.00 53.75 115 LEU A CA 1
ATOM 921 C C . LEU A 1 115 ? 23.135 37.493 -0.639 1.00 53.75 115 LEU A C 1
ATOM 923 O O . LEU A 1 115 ? 23.936 38.231 -0.078 1.00 53.75 115 LEU A O 1
ATOM 927 N N . GLU A 1 116 ? 21.959 37.921 -1.103 1.00 53.84 116 GLU A N 1
ATOM 928 C CA . GLU A 1 116 ? 21.480 39.303 -0.968 1.00 53.84 116 GLU A CA 1
ATOM 929 C C . GLU A 1 116 ? 20.960 39.576 0.456 1.00 53.84 116 GLU A C 1
ATOM 931 O O . GLU A 1 116 ? 21.375 40.557 1.069 1.00 53.84 116 GLU A O 1
ATOM 936 N N . ASP A 1 117 ? 20.211 38.640 1.056 1.00 53.53 117 ASP A N 1
ATOM 937 C CA . ASP A 1 117 ? 19.686 38.760 2.433 1.00 53.53 117 ASP A CA 1
ATOM 938 C C . ASP A 1 117 ? 20.777 38.792 3.529 1.00 53.53 117 ASP A C 1
ATOM 940 O O . ASP A 1 117 ? 20.520 39.179 4.671 1.00 53.53 117 ASP A O 1
ATOM 944 N N . LYS A 1 118 ? 22.010 38.369 3.216 1.00 53.59 118 LYS A N 1
ATOM 945 C CA . LYS A 1 118 ? 23.149 38.420 4.151 1.00 53.59 118 LYS A CA 1
ATOM 946 C C . LYS A 1 118 ? 23.918 39.742 4.127 1.00 53.59 118 LYS A C 1
ATOM 948 O O . LYS A 1 118 ? 24.725 39.950 5.025 1.00 53.59 118 LYS A O 1
ATOM 953 N N . ASN A 1 119 ? 23.670 40.615 3.150 1.00 54.25 119 ASN A N 1
ATOM 954 C CA . ASN A 1 119 ? 24.432 41.855 2.967 1.00 54.25 119 ASN A CA 1
ATOM 955 C C . ASN A 1 119 ? 23.702 43.114 3.480 1.00 54.25 119 ASN A C 1
ATOM 957 O O . ASN A 1 119 ? 24.250 44.204 3.367 1.00 54.25 119 ASN A O 1
ATOM 961 N N . GLU A 1 120 ? 22.492 42.987 4.039 1.00 53.91 120 GLU A N 1
ATOM 962 C CA . GLU A 1 120 ? 21.718 44.116 4.597 1.00 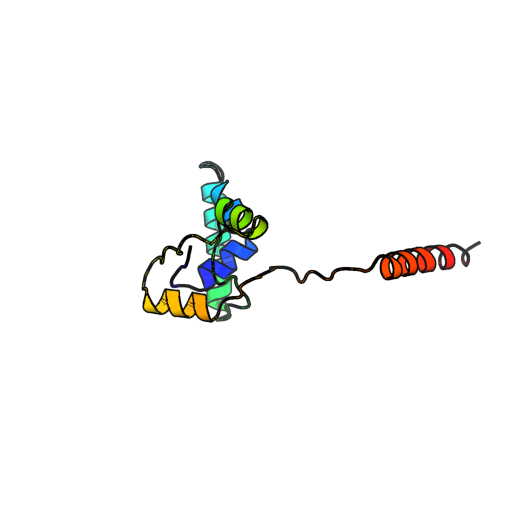53.91 120 GLU A CA 1
ATOM 963 C C . GLU A 1 120 ? 21.812 44.253 6.133 1.00 53.91 120 GLU A C 1
ATOM 965 O O . GLU A 1 120 ? 21.143 45.106 6.709 1.00 53.91 120 GLU A O 1
ATOM 970 N N . ASN A 1 121 ? 22.647 43.453 6.811 1.00 53.72 121 ASN A N 1
ATOM 971 C CA . ASN A 1 121 ? 22.793 43.467 8.279 1.00 53.72 121 ASN A CA 1
ATOM 972 C C . ASN A 1 121 ? 24.234 43.724 8.784 1.00 53.72 121 ASN A C 1
ATOM 974 O O . ASN A 1 121 ? 24.545 43.310 9.901 1.00 53.72 121 ASN A O 1
ATOM 978 N N . ASP A 1 122 ? 25.084 44.402 8.003 1.00 43.38 122 ASP A N 1
ATOM 979 C CA . ASP A 1 122 ? 26.396 44.923 8.452 1.00 43.38 122 ASP A CA 1
ATOM 980 C C . ASP A 1 122 ? 26.416 46.463 8.485 1.00 43.38 122 ASP A C 1
ATOM 982 O O . ASP A 1 122 ? 25.978 47.090 7.491 1.00 43.38 122 ASP A O 1
#

InterPro domains:
  IPR045521 Domain of unknown function DUF6475 [PF20081] (2-90)